Protein 3KHQ (pdb70)

CATH classification: 2.60.40.10

Structure (mmCIF, N/CA/C/O backbone):
data_3KHQ
#
_entry.id   3KHQ
#
_cell.length_a   35.63
_cell.length_b   79.72
_cell.length_c   34.32
_cell.angle_alpha   90.00
_cell.angle_beta   90.00
_cell.angle_gamma   90.00
#
_symmetry.space_group_name_H-M   'P 21 21 2'
#
loop_
_entity.id
_entity.type
_entity.pdbx_description
1 polymer 'B-cell antigen receptor complex-associated protein beta chain'
2 non-polymer 'MAGNESIUM ION'
3 non-polymer 'CITRATE ANION'
4 non-polymer GLUTATHIONE
5 water water
#
loop_
_atom_site.group_PDB
_atom_site.id
_atom_site.type_symbol
_atom_site.label_atom_id
_atom_site.label_alt_id
_atom_site.label_comp_id
_atom_site.label_asym_id
_atom_site.label_entity_id
_atom_site.label_seq_id
_atom_site.pdbx_PDB_ins_code
_atom_site.Cartn_x
_atom_site.Cartn_y
_atom_site.Cartn_z
_atom_site.occupancy
_atom_site.B_iso_or_equiv
_atom_site.auth_seq_id
_atom_site.auth_comp_id
_atom_site.auth_asym_id
_atom_site.auth_atom_id
_atom_site.pdbx_PDB_model_num
ATOM 1 N N . CYS A 1 17 ? 4.800 11.161 26.453 1.00 76.00 43 CYS A N 1
ATOM 2 C CA . CYS A 1 17 ? 5.141 10.048 25.522 1.00 60.22 43 CYS A CA 1
ATOM 3 C C . CYS A 1 17 ? 5.255 8.710 26.256 1.00 80.12 43 CYS A C 1
ATOM 4 O O . CYS A 1 17 ? 5.247 8.658 27.485 1.00 72.34 43 CYS A O 1
ATOM 7 N N . SER A 1 18 ? 5.358 7.630 25.487 1.00 65.32 44 SER A N 1
ATOM 8 C CA . SER A 1 18 ? 5.297 6.283 26.042 1.00 83.96 44 SER A CA 1
ATOM 9 C C . SER A 1 18 ? 6.703 5.708 26.216 1.00 59.82 44 SER A C 1
ATOM 10 O O . SER A 1 18 ? 7.457 6.129 27.093 1.00 92.65 44 SER A O 1
ATOM 13 N N . GLN A 1 19 ? 7.038 4.733 25.378 1.00 47.96 45 GLN A N 1
ATOM 14 C CA . GLN A 1 19 ? 8.383 4.172 25.323 1.00 49.36 45 GLN A CA 1
ATOM 15 C C . GLN A 1 19 ? 9.180 4.827 24.196 1.00 33.11 45 GLN A C 1
ATOM 16 O O . GLN A 1 19 ? 10.361 4.541 24.007 1.00 32.45 45 GLN A O 1
ATOM 22 N N . ILE A 1 20 ? 8.494 5.655 23.418 1.00 28.09 46 ILE A N 1
ATOM 23 C CA . ILE A 1 20 ? 9.098 6.382 22.299 1.00 21.57 46 ILE A CA 1
ATOM 24 C C . ILE A 1 20 ? 8.833 7.858 22.511 1.00 23.32 46 ILE A C 1
ATOM 25 O O . ILE A 1 20 ? 7.693 8.264 22.705 1.00 30.36 46 ILE A O 1
ATOM 30 N N . TRP A 1 21 ? 9.892 8.656 22.522 1.00 20.90 47 TRP A N 1
ATOM 31 C CA . TRP A 1 21 ? 9.754 10.075 22.775 1.00 20.84 47 TRP A CA 1
ATOM 32 C C . TRP A 1 21 ? 10.026 10.880 21.506 1.00 22.09 47 TRP A C 1
ATOM 33 O O . TRP A 1 21 ? 10.925 10.543 20.734 1.00 22.92 47 TRP A O 1
ATOM 44 N N . GLN A 1 22 ? 9.221 11.916 21.285 1.00 22.17 48 GLN A N 1
ATOM 45 C CA . GLN A 1 22 ? 9.343 12.757 20.098 1.00 22.17 48 GLN A CA 1
ATOM 46 C C . GLN A 1 22 ? 9.479 14.207 20.456 1.00 22.66 48 GLN A C 1
ATOM 47 O O . GLN A 1 22 ? 8.869 14.687 21.424 1.00 23.02 48 GLN A O 1
ATOM 53 N N . HIS A 1 23 ? 10.271 14.895 19.640 1.00 19.95 49 HIS A N 1
ATOM 54 C CA . HIS A 1 23 ? 10.536 16.314 19.766 1.00 23.20 49 HIS A CA 1
ATOM 55 C C . HIS A 1 23 ? 10.595 16.942 18.374 1.00 24.80 49 HIS A C 1
ATOM 56 O O . HIS A 1 23 ? 11.270 16.429 17.482 1.00 26.62 49 HIS A O 1
ATOM 63 N N . PRO A 1 24 ? 9.889 18.060 18.178 1.00 21.12 50 PRO A N 1
ATOM 64 C CA . PRO A 1 24 ? 8.981 18.709 19.108 1.00 26.51 50 PRO A CA 1
ATOM 65 C C . PRO A 1 24 ? 7.662 17.945 19.153 1.00 24.63 50 PRO A C 1
ATOM 66 O O . PRO A 1 24 ? 7.526 16.928 18.481 1.00 25.48 50 PRO A O 1
ATOM 70 N N . ARG A 1 25 ? 6.667 18.460 19.870 1.00 21.70 51 ARG A N 1
ATOM 71 C CA . ARG A 1 25 ? 5.345 17.856 19.829 1.00 20.63 51 ARG A CA 1
ATOM 72 C C . ARG A 1 25 ? 4.411 18.636 18.899 1.00 18.72 51 ARG A C 1
ATOM 73 O O . ARG A 1 25 ? 3.395 18.120 18.438 1.00 22.17 51 ARG A O 1
ATOM 81 N N . PHE A 1 26 ? 4.787 19.874 18.617 1.00 22.32 52 PHE A N 1
ATOM 82 C CA . PHE A 1 26 ? 4.016 20.737 17.743 1.00 21.29 52 PHE A CA 1
ATOM 83 C C . PHE A 1 26 ? 4.952 21.640 16.961 1.00 21.46 52 PHE A C 1
ATOM 84 O O . PHE A 1 26 ? 5.869 22.216 17.529 1.00 26.23 52 PHE A O 1
ATOM 92 N N . ALA A 1 27 ? 4.698 21.777 15.665 1.00 21.32 53 ALA A N 1
ATOM 93 C CA . ALA A 1 27 ? 5.445 22.706 14.829 1.00 22.28 53 ALA A CA 1
ATOM 94 C C . ALA A 1 27 ? 4.499 23.380 13.854 1.00 21.27 53 ALA A C 1
ATOM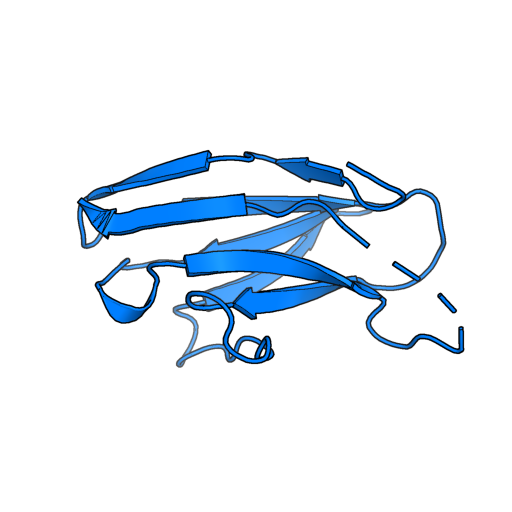 95 O O . ALA A 1 27 ? 3.650 22.723 13.249 1.00 24.51 53 ALA A O 1
ATOM 97 N N . ALA A 1 28 ? 4.652 24.694 13.719 1.00 28.48 54 ALA A N 1
ATOM 98 C CA . ALA A 1 28 ? 3.862 25.475 12.760 1.00 24.70 54 ALA A CA 1
ATOM 99 C C . ALA A 1 28 ? 4.820 26.262 11.882 1.00 29.12 54 ALA A C 1
ATOM 100 O O . ALA A 1 28 ? 5.630 27.031 12.379 1.00 32.59 54 ALA A O 1
ATOM 102 N N . LYS A 1 29 ? 4.755 26.004 10.587 1.00 28.96 55 LYS A N 1
ATOM 103 C CA . LYS A 1 29 ? 5.742 26.521 9.642 1.00 37.88 55 LYS A CA 1
ATOM 104 C C . LYS A 1 29 ? 5.055 27.026 8.384 1.00 28.46 55 LYS A C 1
ATOM 105 O O . LYS A 1 29 ? 4.075 26.456 7.926 1.00 31.52 55 LYS A O 1
ATOM 111 N N . LYS A 1 30 ? 5.599 28.096 7.819 1.00 35.52 56 LYS A N 1
ATOM 112 C CA . LYS A 1 30 ? 5.104 28.625 6.562 1.00 43.58 56 LYS A CA 1
ATOM 113 C C . LYS A 1 30 ? 5.452 27.685 5.406 1.00 39.76 56 LYS A C 1
ATOM 114 O O . LYS A 1 30 ? 6.464 26.977 5.438 1.00 39.71 56 LYS A O 1
ATOM 120 N N . ARG A 1 31 ? 4.603 27.675 4.390 1.00 36.34 57 ARG A N 1
ATOM 121 C CA . ARG A 1 31 ? 4.840 26.854 3.216 1.00 35.08 57 ARG A CA 1
ATOM 122 C C . ARG A 1 31 ? 6.214 27.178 2.652 1.00 37.95 57 ARG A C 1
ATOM 123 O O . ARG A 1 31 ? 6.673 28.317 2.738 1.00 35.34 57 ARG A O 1
ATOM 131 N N . SER A 1 32 ? 6.886 26.153 2.138 1.00 33.33 58 SER A N 1
ATOM 132 C CA . SER A 1 32 ? 8.211 26.292 1.543 1.00 28.96 58 SER A CA 1
ATOM 133 C C . SER A 1 32 ? 9.373 26.232 2.550 1.00 32.18 58 SER A C 1
ATOM 134 O O . SER A 1 32 ? 10.528 26.113 2.148 1.00 33.52 58 SER A O 1
ATOM 138 N N . SER A 1 33 ? 9.081 26.264 3.852 1.00 26.52 59 SER A N 1
ATOM 139 C CA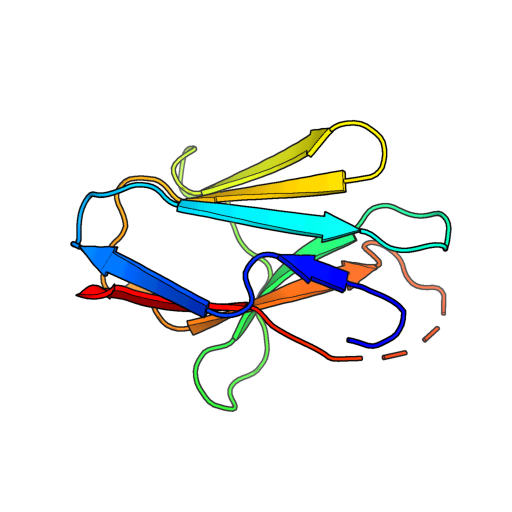 . SER A 1 33 ? 10.132 26.170 4.860 1.00 27.71 59 SER A CA 1
ATOM 140 C C . SER A 1 33 ? 10.508 24.705 5.129 1.00 25.27 59 SER A C 1
ATOM 141 O O . SER A 1 33 ? 9.983 23.799 4.495 1.00 25.04 59 SER A O 1
ATOM 144 N N . MET A 1 34 ? 11.463 24.496 6.025 1.00 27.67 60 MET A N 1
ATOM 145 C CA . MET A 1 34 ? 11.955 23.156 6.359 1.00 25.41 60 MET A CA 1
ATOM 146 C C . MET A 1 34 ? 11.696 22.881 7.841 1.00 25.21 60 MET A C 1
ATOM 147 O O . MET A 1 34 ? 11.745 23.797 8.667 1.00 28.00 60 MET A O 1
ATOM 152 N N . VAL A 1 35 ? 11.423 21.626 8.174 1.00 21.61 61 VAL A N 1
ATOM 153 C CA . VAL A 1 35 ? 11.299 21.224 9.568 1.00 21.65 61 VAL A CA 1
ATOM 154 C C . VAL A 1 35 ? 12.054 19.934 9.823 1.00 21.44 61 VAL A C 1
ATOM 155 O O . VAL A 1 35 ? 12.199 19.102 8.935 1.00 21.63 61 VAL A O 1
ATOM 159 N N . LYS A 1 36 ? 12.524 19.781 11.060 1.00 22.59 62 LYS A N 1
ATOM 160 C CA . LYS A 1 36 ? 13.167 18.555 11.508 1.00 20.62 62 LYS A CA 1
ATOM 161 C C . LYS A 1 36 ? 12.526 18.072 12.802 1.00 22.72 62 LYS A C 1
ATOM 162 O O . LYS A 1 36 ? 12.377 18.846 13.756 1.00 21.36 62 LYS A O 1
ATOM 168 N N . PHE A 1 37 ? 12.136 16.802 12.821 1.00 18.99 63 PHE A N 1
ATOM 169 C CA . PHE A 1 37 ? 11.555 16.186 14.007 1.00 19.24 63 PHE A CA 1
ATOM 170 C C . PHE A 1 37 ? 12.510 15.099 14.460 1.00 20.87 63 PHE A C 1
ATOM 171 O O . PHE A 1 37 ? 13.205 14.521 13.631 1.00 21.68 63 PHE A O 1
ATOM 179 N N . HIS A 1 38 ? 12.444 14.721 15.738 1.00 18.74 64 HIS A N 1
ATOM 180 C CA . HIS A 1 38 ? 13.360 13.708 16.269 1.00 17.69 64 HIS A CA 1
ATOM 181 C C . HIS A 1 38 ? 12.620 12.731 17.162 1.00 20.60 64 HIS A C 1
ATOM 182 O O . HIS A 1 38 ? 11.689 13.119 17.850 1.00 20.32 64 HIS A O 1
ATOM 189 N N . CYS A 1 39 ? 13.017 11.462 17.129 1.00 20.40 65 CYS A N 1
ATOM 190 C CA . CYS A 1 39 ? 12.435 10.481 18.044 1.00 19.67 65 CYS A CA 1
ATOM 191 C C . CYS A 1 39 ? 13.499 9.514 18.536 1.00 20.86 65 CYS A C 1
ATOM 192 O O . CYS A 1 39 ? 14.496 9.260 17.852 1.00 22.08 65 CYS A O 1
ATOM 195 N N . TYR A 1 40 ? 13.277 8.972 19.722 1.00 19.74 66 TYR A N 1
ATOM 196 C CA . TYR A 1 40 ? 14.195 7.972 20.256 1.00 20.32 66 TYR A CA 1
ATOM 197 C C . TYR A 1 40 ? 13.461 7.059 21.225 1.00 19.74 66 TYR A C 1
ATOM 198 O O . TYR A 1 40 ? 12.364 7.377 21.688 1.00 20.96 66 TYR A O 1
ATOM 207 N N . THR A 1 41 ? 14.072 5.924 21.532 1.00 24.15 67 THR A N 1
ATOM 208 C CA . THR A 1 41 ? 13.486 5.006 22.488 1.00 21.64 67 THR A CA 1
ATOM 209 C C . THR A 1 41 ? 14.602 4.388 23.325 1.00 26.65 67 THR A C 1
ATOM 210 O O . THR A 1 41 ? 15.780 4.542 23.002 1.00 27.15 67 THR A O 1
ATOM 214 N N . ASN A 1 42 ? 14.223 3.722 24.415 1.00 31.08 68 ASN A N 1
ATOM 215 C CA . ASN A 1 42 ? 15.203 3.063 25.281 1.00 34.16 68 ASN A CA 1
ATOM 216 C C . ASN A 1 42 ? 15.409 1.593 24.931 1.00 47.29 68 ASN A C 1
ATOM 217 O O . ASN A 1 42 ? 16.204 0.908 25.565 1.00 57.61 68 ASN A O 1
ATOM 222 N N . HIS A 1 43 ? 14.678 1.112 23.933 1.00 47.33 69 HIS A N 1
ATOM 223 C CA . HIS A 1 43 ? 14.793 -0.273 23.474 1.00 55.59 69 HIS A CA 1
ATOM 224 C C . HIS A 1 43 ? 15.711 -0.318 22.252 1.00 62.08 69 HIS A C 1
ATOM 225 O O . HIS A 1 43 ? 15.936 0.709 21.617 1.00 40.46 69 HIS A O 1
ATOM 232 N N . SER A 1 44 ? 16.248 -1.488 21.912 1.00 60.41 70 SER A N 1
ATOM 233 C CA . SER A 1 44 ? 16.982 -1.615 20.650 1.00 51.19 70 SER A CA 1
ATOM 234 C C . SER A 1 44 ? 16.027 -1.674 19.469 1.00 51.18 70 SER A C 1
ATOM 235 O O . SER A 1 44 ? 14.872 -2.070 19.616 1.00 51.12 70 SER A O 1
ATOM 239 N N . GLY A 1 45 ? 16.536 -1.321 18.293 1.00 60.59 71 GLY A N 1
ATOM 240 C CA . GLY A 1 45 ? 15.769 -1.430 17.065 1.00 38.46 71 GLY A CA 1
ATOM 241 C C . GLY A 1 45 ? 15.613 -0.083 16.399 1.00 51.52 71 GLY A C 1
ATOM 242 O O . GLY A 1 45 ? 15.502 0.946 17.066 1.00 58.05 71 GLY A O 1
ATOM 243 N N . ALA A 1 46 ? 15.638 -0.085 15.073 1.00 40.95 72 ALA A N 1
ATOM 244 C CA . ALA A 1 46 ? 15.441 1.131 14.309 1.00 43.46 72 ALA A CA 1
ATOM 245 C C . ALA A 1 46 ? 13.992 1.584 14.438 1.00 37.22 72 ALA A C 1
ATOM 246 O O . ALA A 1 46 ? 13.079 0.773 14.616 1.00 32.84 72 ALA A O 1
ATOM 248 N N . LEU A 1 47 ? 13.803 2.894 14.353 1.00 31.08 73 LEU A N 1
ATOM 249 C CA . LEU A 1 47 ? 12.486 3.487 14.284 1.00 26.71 73 LEU A CA 1
ATOM 250 C C . LEU A 1 47 ? 12.268 3.986 12.874 1.00 30.79 73 LEU A C 1
ATOM 251 O O . LEU A 1 47 ? 13.225 4.303 12.165 1.00 32.43 73 LEU A O 1
ATOM 256 N N . THR A 1 48 ? 11.008 4.025 12.460 1.00 25.86 74 THR A N 1
ATOM 257 C CA . THR A 1 48 ? 10.650 4.557 11.162 1.00 23.61 74 THR A CA 1
ATOM 258 C C . THR A 1 48 ? 9.475 5.505 11.346 1.00 23.64 74 THR A C 1
ATOM 259 O O . THR A 1 48 ? 8.624 5.296 12.214 1.00 23.63 74 THR A O 1
ATOM 263 N N . TRP A 1 49 ? 9.422 6.523 10.508 1.00 23.98 75 TRP A N 1
ATOM 264 C CA . TRP A 1 49 ? 8.386 7.547 10.610 1.00 23.33 75 TRP A CA 1
ATOM 265 C C . TRP A 1 49 ? 7.132 7.232 9.796 1.00 25.88 75 TRP A C 1
ATOM 266 O O . TRP A 1 49 ? 7.210 6.776 8.648 1.00 25.77 75 TRP A O 1
ATOM 277 N N . PHE A 1 50 ? 5.988 7.617 10.364 1.00 23.63 76 PHE A N 1
ATOM 278 C CA . PHE A 1 50 ? 4.687 7.466 9.741 1.00 24.52 76 PHE A CA 1
ATOM 279 C C . PHE A 1 50 ? 3.973 8.797 9.877 1.00 21.22 76 PHE A C 1
ATOM 280 O O . PHE A 1 50 ? 4.274 9.581 10.785 1.00 23.34 76 PHE A O 1
ATOM 288 N N . ARG A 1 51 ? 3.006 9.024 9.001 1.00 23.15 77 ARG A N 1
ATOM 289 C CA . ARG A 1 51 ? 2.176 10.220 9.041 1.00 24.54 77 ARG A CA 1
ATOM 290 C C . ARG A 1 51 ? 0.717 9.787 9.122 1.00 25.51 77 ARG A C 1
ATOM 291 O O . ARG A 1 51 ? 0.315 8.797 8.505 1.00 27.76 77 ARG A O 1
ATOM 299 N N . LYS A 1 52 ? -0.063 10.534 9.892 1.00 26.47 78 LYS A N 1
ATOM 300 C CA . LYS A 1 52 ? -1.469 10.248 10.078 1.00 31.38 78 LYS A CA 1
ATOM 301 C C . LYS A 1 52 ? -2.222 11.539 9.813 1.00 31.20 78 LYS A C 1
ATOM 302 O O . LYS A 1 52 ? -1.875 12.591 10.345 1.00 33.31 78 LYS A O 1
ATOM 308 N N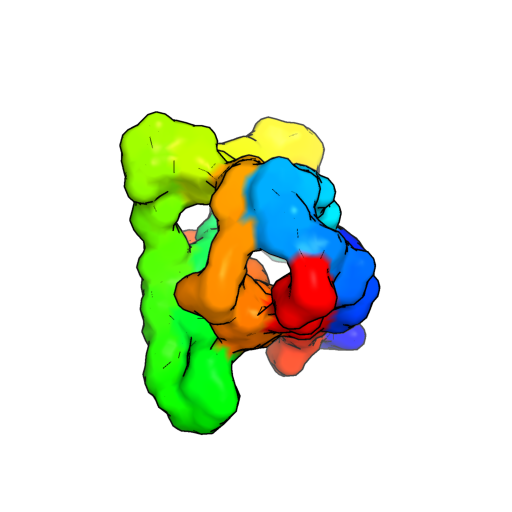 . ARG A 1 53 ? -3.232 11.458 8.955 1.00 33.62 79 ARG A N 1
ATOM 309 C CA . ARG A 1 53 ? -4.141 12.567 8.734 1.00 35.28 79 ARG A CA 1
ATOM 310 C C . ARG A 1 53 ? -5.475 12.265 9.403 1.00 39.58 79 ARG A C 1
ATOM 311 O O . ARG A 1 53 ? -6.096 11.235 9.130 1.00 44.12 79 ARG A O 1
ATOM 319 N N . GLY A 1 54 ? -5.889 13.134 10.318 1.00 41.99 80 GLY A N 1
ATOM 320 C CA . GLY A 1 54 ? -7.100 12.894 11.100 1.00 50.52 80 GLY A CA 1
ATOM 321 C C . GLY A 1 54 ? -7.087 11.552 11.810 1.00 50.71 80 GLY A C 1
ATOM 322 O O . GLY A 1 54 ? -6.148 11.226 12.545 1.00 47.59 80 GLY A O 1
ATOM 323 N N . SER A 1 55 ? -8.142 10.771 11.611 1.00 45.66 81 SER A N 1
ATOM 324 C CA . SER A 1 55 ? -8.219 9.450 12.225 1.00 45.62 81 SER A CA 1
ATOM 325 C C . SER A 1 55 ? -7.963 8.362 11.184 1.00 50.19 81 SER A C 1
ATOM 326 O O . SER A 1 55 ? -8.306 7.198 11.389 1.00 43.61 81 SER A O 1
ATOM 329 N N . GLN A 1 56 ? -7.350 8.747 10.069 1.00 42.76 82 GLN A N 1
ATOM 330 C CA . GLN A 1 56 ? -7.057 7.803 8.998 1.00 38.28 82 GLN A CA 1
ATOM 331 C C . GLN A 1 56 ? -5.931 6.868 9.421 1.00 45.37 82 GLN A C 1
ATOM 332 O O . GLN A 1 56 ? -5.267 7.101 10.433 1.00 37.66 82 GLN A O 1
ATOM 338 N N . GLN A 1 57 ? -5.739 5.796 8.662 1.00 52.44 83 GLN A N 1
ATOM 339 C CA . GLN A 1 57 ? -4.683 4.841 8.960 1.00 48.14 83 GLN A CA 1
ATOM 340 C C . GLN A 1 57 ? -3.329 5.502 8.707 1.00 32.71 83 GLN A C 1
ATOM 341 O O . GLN A 1 57 ? -3.153 6.190 7.707 1.00 37.03 83 GLN A O 1
ATOM 347 N N . PRO A 1 58 ? -2.374 5.306 9.627 1.00 35.16 84 PRO A N 1
ATOM 348 C CA . PRO A 1 58 ? -1.022 5.836 9.444 1.00 35.00 84 PRO A CA 1
ATOM 349 C C . PRO A 1 58 ? -0.362 5.260 8.202 1.00 41.62 84 PRO A C 1
ATOM 350 O O . PRO A 1 58 ? -0.592 4.106 7.854 1.00 38.91 84 PRO A O 1
ATOM 354 N N . GLN A 1 59 ? 0.415 6.074 7.505 1.00 31.09 85 GLN A N 1
ATOM 355 C CA . GLN A 1 59 ? 1.099 5.604 6.317 1.00 37.71 85 GLN A CA 1
ATOM 356 C C . GLN A 1 59 ? 2.583 5.862 6.464 1.00 34.18 85 GLN A C 1
ATOM 357 O O . GLN A 1 59 ? 2.981 6.872 7.031 1.00 28.59 85 GLN A O 1
ATOM 363 N N . GLU A 1 60 ? 3.394 4.900 6.038 1.00 31.68 86 GLU A N 1
ATOM 364 C CA . GLU A 1 60 ? 4.836 5.068 6.059 1.00 33.72 86 GLU A CA 1
ATOM 365 C C . GLU A 1 60 ? 5.208 6.190 5.101 1.00 31.72 86 GLU A C 1
ATOM 366 O O . GLU A 1 60 ? 4.570 6.368 4.068 1.00 39.51 86 GLU A O 1
ATOM 372 N N . LEU A 1 61 ? 6.209 6.974 5.475 1.00 27.96 87 LEU A N 1
ATOM 373 C CA . LEU A 1 61 ? 6.620 8.101 4.655 1.00 30.62 87 LEU A CA 1
ATOM 374 C C . LEU A 1 61 ? 7.512 7.625 3.523 1.00 41.22 87 LEU A C 1
ATOM 375 O O . LEU A 1 61 ? 8.346 6.746 3.710 1.00 38.96 87 LEU A O 1
ATOM 380 N N . VAL A 1 62 ? 7.334 8.230 2.357 1.00 37.40 88 VAL A N 1
ATOM 381 C CA . VAL A 1 62 ? 8.201 7.996 1.216 1.00 38.71 88 VAL A CA 1
ATOM 382 C C . VAL A 1 62 ? 9.047 9.242 0.966 1.00 41.22 88 VAL A C 1
ATOM 383 O O . VAL A 1 62 ? 8.684 10.336 1.385 1.00 41.25 88 VAL A O 1
ATOM 387 N N . SER A 1 63 ? 10.167 9.067 0.275 1.00 34.69 89 SER A N 1
ATOM 388 C CA . SER A 1 63 ? 11.189 10.112 0.159 1.00 31.37 89 SER A CA 1
ATOM 389 C C . SER A 1 63 ? 10.710 11.309 -0.668 1.00 31.71 89 SER A C 1
ATOM 390 O O . SER A 1 63 ? 11.135 12.437 -0.438 1.00 30.73 89 SER A O 1
ATOM 393 N N . GLU A 1 64 ? 9.868 11.058 -1.663 1.00 29.15 90 GLU A N 1
ATOM 394 C CA . GLU A 1 64 ? 9.486 12.089 -2.616 1.00 27.56 90 GLU A CA 1
ATOM 395 C C . GLU A 1 64 ? 10.730 12.763 -3.201 1.00 24.34 90 GLU A C 1
ATOM 396 O O . GLU A 1 64 ? 10.859 13.996 -3.199 1.00 25.66 90 GLU A O 1
ATOM 402 N N . GLU A 1 65 ? 11.643 11.930 -3.691 1.00 22.70 91 GLU A N 1
ATOM 403 C CA . GLU A 1 65 ? 12.864 12.388 -4.368 1.00 26.52 91 GLU A CA 1
ATOM 404 C C . GL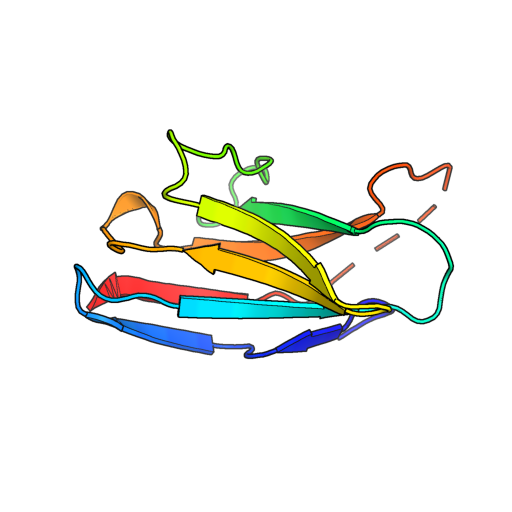U A 1 65 ? 13.759 13.224 -3.473 1.00 30.48 91 GLU A C 1
ATOM 405 O O . GLU A 1 65 ? 14.422 14.153 -3.938 1.00 26.09 91 GLU A O 1
ATOM 411 N N . GLY A 1 66 ? 13.790 12.892 -2.187 1.00 27.44 92 GLY A N 1
ATOM 412 C CA . GLY A 1 66 ? 14.674 13.587 -1.257 1.00 28.43 92 GLY A CA 1
ATOM 413 C C . GLY A 1 66 ? 14.048 14.741 -0.498 1.00 26.36 92 GLY A C 1
ATOM 414 O O . GLY A 1 66 ? 14.713 15.373 0.327 1.00 27.31 92 GLY A O 1
ATOM 415 N N . ARG A 1 67 ? 12.768 15.002 -0.729 1.00 24.43 93 ARG A N 1
ATOM 416 C CA . ARG A 1 67 ? 12.104 16.109 -0.046 1.00 26.12 93 ARG A CA 1
ATOM 417 C C . ARG A 1 67 ? 11.875 15.752 1.413 1.00 26.41 93 ARG A C 1
ATOM 418 O O . ARG A 1 67 ? 11.842 16.628 2.282 1.00 25.98 93 ARG A O 1
ATOM 426 N N . ILE A 1 68 ? 11.649 14.466 1.650 1.00 22.06 94 ILE A N 1
ATOM 427 C CA . ILE A 1 68 ? 11.394 13.943 2.989 1.00 21.34 94 ILE A CA 1
ATOM 428 C C . ILE A 1 68 ? 12.453 12.875 3.253 1.00 27.67 94 ILE A C 1
ATOM 429 O O . ILE A 1 68 ? 12.525 11.871 2.540 1.00 34.07 94 ILE A O 1
ATOM 434 N N . VAL A 1 69 ? 13.308 13.113 4.238 1.00 23.94 95 VAL A N 1
ATOM 435 C CA . VAL A 1 69 ? 14.438 12.225 4.487 1.00 24.79 95 VAL A CA 1
ATOM 436 C C . VAL A 1 69 ? 14.490 11.773 5.936 1.00 28.31 95 VAL A C 1
ATOM 437 O O . VAL A 1 69 ? 14.320 12.574 6.865 1.00 24.65 95 VAL A O 1
ATOM 441 N N . GLN A 1 70 ? 14.694 10.476 6.119 1.00 24.26 96 GLN A N 1
ATOM 442 C CA . GLN A 1 70 ? 14.847 9.907 7.451 1.00 21.13 96 GLN A CA 1
ATOM 443 C C . GLN A 1 70 ? 16.292 9.519 7.657 1.00 32.52 96 GLN A C 1
ATOM 444 O O . GLN A 1 70 ? 16.873 8.831 6.818 1.00 28.89 96 GLN A O 1
ATOM 450 N N . THR A 1 71 ? 16.898 10.032 8.723 1.00 24.19 97 THR A N 1
ATOM 451 C CA . THR A 1 71 ? 18.275 9.696 9.043 1.00 26.77 97 THR A CA 1
ATOM 452 C C . THR A 1 71 ? 18.398 9.250 10.489 1.00 28.21 97 THR A C 1
ATOM 453 O O . THR A 1 71 ? 17.476 9.414 11.291 1.00 29.53 97 THR A O 1
ATOM 457 N N . GLN A 1 72 ? 19.539 8.656 10.808 1.00 29.98 98 GLN A N 1
ATOM 458 C CA . GLN A 1 72 ? 19.808 8.203 12.156 1.00 33.38 98 GLN A CA 1
ATOM 459 C C . GLN A 1 72 ? 21.073 8.874 12.641 1.00 39.06 98 GLN A C 1
ATOM 460 O O . GLN A 1 72 ? 22.100 8.832 11.966 1.00 38.32 98 GLN A O 1
ATOM 466 N N . ASN A 1 73 ? 20.963 9.544 13.783 1.00 33.52 99 ASN A N 1
ATOM 467 C CA . ASN A 1 73 ? 22.069 10.254 14.399 1.00 48.09 99 ASN A CA 1
ATOM 468 C C . ASN A 1 73 ? 22.376 9.581 15.727 1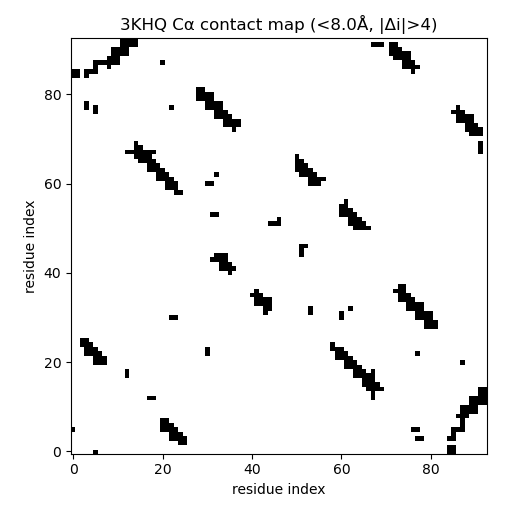.00 52.69 99 ASN A C 1
ATOM 469 O O . ASN A 1 73 ? 21.913 10.030 16.772 1.00 50.47 99 ASN A O 1
ATOM 474 N N . GLY A 1 74 ? 23.054 8.439 15.666 1.00 50.76 100 GLY A N 1
ATOM 475 C CA . GLY A 1 74 ? 23.274 7.617 16.850 1.00 54.30 100 GLY A CA 1
ATOM 476 C C . GLY A 1 74 ? 22.006 6.944 17.342 1.00 53.35 100 GLY A C 1
ATOM 477 O O . GLY A 1 74 ? 21.521 5.989 16.734 1.00 59.28 100 GLY A O 1
ATOM 478 N N . SER A 1 75 ? 21.476 7.427 18.462 1.00 41.51 101 SER A N 1
ATOM 479 C CA . SER A 1 75 ? 20.313 6.798 19.073 1.00 38.14 101 SER A CA 1
ATOM 480 C C . SER A 1 75 ? 19.038 7.511 18.658 1.00 31.98 101 SER A C 1
ATOM 481 O O . SER A 1 75 ? 17.937 7.001 18.862 1.00 32.71 101 SER A O 1
ATOM 484 N N . VAL A 1 76 ? 19.201 8.665 18.023 1.00 26.08 102 VAL A N 1
ATOM 485 C CA . VAL A 1 76 ? 18.068 9.493 17.621 1.00 25.40 102 VAL A CA 1
ATOM 486 C C . VAL A 1 76 ? 17.773 9.352 16.130 1.00 26.71 102 VAL A C 1
ATOM 487 O O . VAL A 1 76 ? 18.686 9.380 15.289 1.00 25.80 102 VAL A O 1
ATOM 491 N N . TYR A 1 77 ? 16.488 9.229 15.810 1.00 19.37 103 TYR A N 1
ATOM 492 C CA . TYR A 1 77 ? 16.039 9.137 14.437 1.00 18.93 103 TYR A CA 1
ATOM 493 C C . TYR A 1 77 ? 15.412 10.449 14.032 1.00 27.59 103 TYR A C 1
ATOM 494 O O . TYR A 1 77 ? 14.562 10.975 14.740 1.00 25.61 103 TYR A O 1
ATOM 503 N N . THR A 1 78 ? 15.874 11.007 12.922 1.00 20.83 104 THR A N 1
ATOM 504 C CA . THR A 1 78 ? 15.463 12.343 12.539 1.00 22.79 104 THR A CA 1
ATOM 505 C C . THR A 1 78 ? 14.710 12.329 11.210 1.00 25.23 104 THR A C 1
ATOM 506 O O . THR A 1 78 ? 15.105 11.656 10.252 1.00 24.75 104 THR A O 1
ATOM 510 N N . LEU A 1 79 ? 13.623 13.084 11.156 1.00 20.20 105 LEU A N 1
ATOM 511 C CA . LEU A 1 79 ? 12.858 13.263 9.925 1.00 22.03 105 LEU A CA 1
ATOM 512 C C . LEU A 1 79 ? 13.050 14.693 9.480 1.00 22.49 105 LEU A C 1
ATOM 513 O O . LEU A 1 79 ? 12.856 15.614 10.268 1.00 22.84 105 LEU A O 1
ATOM 518 N N . THR A 1 80 ? 13.475 14.875 8.235 1.00 19.01 106 THR A N 1
ATOM 519 C CA . THR A 1 80 ? 13.600 16.200 7.670 1.00 21.16 106 THR A CA 1
ATOM 520 C C . THR A 1 80 ? 12.593 16.357 6.551 1.00 21.45 106 THR A C 1
ATOM 521 O O . THR A 1 80 ? 12.552 15.548 5.628 1.00 24.17 106 THR A O 1
ATOM 525 N N . ILE A 1 81 ? 11.737 17.370 6.667 1.00 20.99 107 ILE A N 1
ATOM 526 C CA . ILE A 1 81 ? 10.780 17.680 5.603 1.00 18.73 107 ILE A CA 1
ATOM 527 C C . ILE A 1 81 ? 11.154 19.029 5.015 1.00 22.05 107 ILE A C 1
ATOM 528 O O . ILE A 1 81 ? 11.165 20.032 5.714 1.00 25.36 107 ILE A O 1
ATOM 533 N N . GLN A 1 82 ? 11.503 19.041 3.737 1.00 26.02 108 GLN A N 1
ATOM 534 C CA . GLN A 1 82 ? 11.870 20.275 3.062 1.00 24.12 108 GLN A CA 1
ATOM 535 C C . GLN A 1 82 ? 10.717 20.770 2.208 1.00 23.95 108 GLN A C 1
ATOM 536 O O . GLN A 1 82 ? 9.820 19.997 1.854 1.00 26.44 108 GLN A O 1
ATOM 542 N N . ASN A 1 83 ? 10.755 22.052 1.862 1.00 24.93 109 ASN A N 1
ATOM 543 C CA . ASN A 1 83 ? 9.757 22.629 0.970 1.00 23.87 109 ASN A CA 1
ATOM 544 C C . ASN A 1 83 ? 8.347 22.215 1.377 1.00 28.60 109 ASN A C 1
ATOM 545 O O . ASN A 1 83 ? 7.588 21.620 0.604 1.00 26.53 109 ASN A O 1
ATOM 550 N N . ILE A 1 84 ? 8.024 22.518 2.623 1.00 26.10 110 ILE A N 1
ATOM 551 C CA . ILE A 1 84 ? 6.779 22.102 3.232 1.00 23.98 110 ILE A CA 1
ATOM 552 C C . ILE A 1 84 ? 5.567 22.645 2.467 1.00 28.71 110 ILE A C 1
ATOM 553 O O . ILE A 1 84 ? 5.552 23.791 2.012 1.00 28.81 110 ILE A O 1
ATOM 561 N N . GLN A 1 85 ? 4.580 21.780 2.268 1.00 33.86 111 GLN A N 1
ATOM 562 C CA . GLN A 1 85 ? 3.346 22.176 1.592 1.00 36.38 111 GLN A CA 1
ATOM 563 C C . GLN A 1 85 ? 2.130 21.520 2.218 1.00 32.58 111 GLN A C 1
ATOM 564 O O . GLN A 1 85 ? 2.229 20.823 3.215 1.00 24.74 111 GLN A O 1
ATOM 570 N N . TYR A 1 86 ? 0.969 21.757 1.623 1.00 27.89 112 TYR A N 1
ATOM 571 C CA . TYR A 1 86 ? -0.294 21.374 2.238 1.00 27.21 112 TYR A CA 1
ATOM 572 C C . TYR A 1 86 ? -0.360 19.893 2.631 1.00 22.63 112 TYR A C 1
ATOM 573 O O . TYR A 1 86 ? -0.910 19.548 3.678 1.00 25.14 112 TYR A O 1
ATOM 582 N N . GLU A 1 87 ? 0.189 19.012 1.799 1.00 24.04 113 GLU A N 1
ATOM 583 C CA . GLU A 1 87 ? 0.080 17.579 2.067 1.00 27.64 113 GLU A CA 1
ATOM 584 C C . GLU A 1 87 ? 0.848 17.153 3.321 1.00 24.79 113 GLU A C 1
ATOM 585 O O . GLU A 1 87 ? 0.640 16.053 3.821 1.00 29.07 113 GLU A O 1
ATOM 591 N N . ASP A 1 88 ? 1.678 18.044 3.855 1.00 22.48 114 ASP A N 1
ATOM 592 C CA . ASP A 1 88 ? 2.504 17.728 5.011 1.00 24.03 114 ASP A CA 1
ATOM 593 C C . ASP A 1 88 ? 1.768 17.932 6.329 1.00 28.48 114 ASP A C 1
ATOM 594 O O . ASP A 1 88 ? 2.252 17.497 7.368 1.00 23.94 114 ASP A O 1
ATOM 599 N N . ASN A 1 89 ? 0.631 18.630 6.299 1.00 23.03 115 ASN A N 1
ATOM 600 C CA . ASN A 1 89 ? -0.212 18.743 7.487 1.00 23.88 115 ASN A CA 1
ATOM 601 C C . ASN A 1 89 ? -0.492 17.350 8.015 1.00 22.40 115 ASN A C 1
ATOM 602 O O . ASN A 1 89 ? -0.862 16.457 7.261 1.00 25.89 115 ASN A O 1
ATOM 607 N N . GLY A 1 90 ? -0.344 17.168 9.319 1.00 24.85 116 GLY A N 1
ATOM 608 C CA . GLY A 1 90 ? -0.760 15.926 9.932 1.00 27.32 116 GLY A CA 1
ATOM 609 C C . GLY A 1 90 ? 0.039 15.625 11.176 1.00 22.83 116 GLY A C 1
ATOM 610 O O . GLY A 1 90 ? 0.786 16.471 11.662 1.00 23.19 116 GLY A O 1
ATOM 611 N N . ILE A 1 91 ? -0.184 14.439 11.725 1.00 21.37 117 ILE A N 1
ATOM 612 C CA . ILE A 1 91 ? 0.500 14.000 12.928 1.00 19.05 117 ILE A CA 1
ATOM 613 C C . ILE A 1 91 ? 1.551 12.965 12.541 1.00 19.51 117 ILE A C 1
ATOM 614 O O . ILE A 1 91 ? 1.247 12.004 11.846 1.00 25.15 117 ILE A O 1
ATOM 619 N N . TYR A 1 92 ? 2.777 13.179 12.998 1.00 20.98 118 TYR A N 1
ATOM 620 C CA . TYR A 1 92 ? 3.898 12.311 12.671 1.00 20.34 118 TYR A CA 1
ATOM 621 C C . TYR A 1 92 ? 4.321 11.514 13.892 1.00 24.40 118 TYR A C 1
ATOM 622 O O . TYR A 1 92 ? 4.434 12.044 15.010 1.00 22.07 118 TYR A O 1
ATOM 631 N N . PHE A 1 93 ? 4.602 10.237 13.678 1.00 24.00 119 PHE A N 1
ATOM 632 C CA . PHE A 1 93 ? 5.064 9.401 14.770 1.00 23.07 119 PHE A CA 1
ATOM 633 C C . PHE A 1 93 ? 6.027 8.329 14.290 1.00 24.14 119 PHE A C 1
ATOM 634 O O . PHE A 1 93 ? 6.009 7.928 13.118 1.00 23.19 119 PHE A O 1
ATOM 642 N N . CYS A 1 94 ? 6.895 7.923 15.210 1.00 22.75 120 CYS A N 1
ATOM 643 C CA . CYS A 1 94 ? 7.829 6.815 15.007 1.00 20.80 120 CYS A CA 1
ATOM 644 C C . CYS A 1 94 ? 7.282 5.528 15.567 1.00 25.11 120 CYS A C 1
ATOM 645 O O . CYS A 1 94 ? 6.651 5.519 16.631 1.00 27.09 120 CYS A O 1
ATOM 648 N N . LYS A 1 95 ? 7.559 4.437 14.857 1.00 24.00 121 LYS A N 1
ATOM 649 C CA . LYS A 1 95 ? 7.211 3.106 15.320 1.00 27.94 121 LYS A CA 1
ATOM 650 C C . LYS A 1 95 ? 8.438 2.214 15.125 1.00 23.24 121 LYS A C 1
ATOM 651 O O . LYS A 1 95 ? 9.281 2.496 14.273 1.00 25.30 121 LYS A O 1
ATOM 657 N N . GLN A 1 96 ? 8.540 1.150 15.910 1.00 35.05 122 GLN A N 1
ATOM 658 C CA . GLN A 1 96 ? 9.601 0.171 15.710 1.00 31.45 122 GLN A CA 1
ATOM 659 C C . GLN A 1 96 ? 9.530 -0.367 14.286 1.00 37.67 122 GLN A C 1
ATOM 660 O O . GLN A 1 96 ? 8.458 -0.746 13.820 1.00 38.40 122 GLN A O 1
ATOM 666 N N . LYS A 1 97 ? 10.662 -0.353 13.586 1.00 41.49 123 LYS A N 1
ATOM 667 C CA . LYS A 1 97 ? 10.718 -0.759 12.179 1.00 37.30 123 LYS A CA 1
ATOM 668 C C . LYS A 1 97 ? 10.266 -2.205 12.016 1.00 55.79 123 LYS A C 1
ATOM 669 O O . LYS A 1 97 ? 9.410 -2.520 11.186 1.00 56.14 123 LYS A O 1
ATOM 675 N N . CYS A 1 98 ? 10.894 -3.084 12.787 1.00 40.79 124 CYS A N 1
ATOM 676 C CA . CYS A 1 98 ? 10.514 -4.486 12.843 1.00 58.58 124 CYS A CA 1
ATOM 677 C C . CYS A 1 98 ? 10.112 -4.782 14.278 1.00 64.34 124 CYS A C 1
ATOM 678 O O . CYS A 1 98 ? 10.859 -4.494 15.213 1.00 68.40 124 CYS A O 1
ATOM 681 N N . ASP A 1 99 ? 8.901 -5.284 14.461 1.00 51.09 125 ASP A N 1
ATOM 682 C CA . ASP A 1 99 ? 8.364 -5.456 15.800 1.00 65.49 125 ASP A CA 1
ATOM 683 C C . ASP A 1 99 ? 7.819 -6.866 15.957 1.00 68.52 125 ASP A C 1
ATOM 684 O O . ASP A 1 99 ? 6.911 -7.274 15.234 1.00 61.29 125 ASP A O 1
ATOM 689 N N . 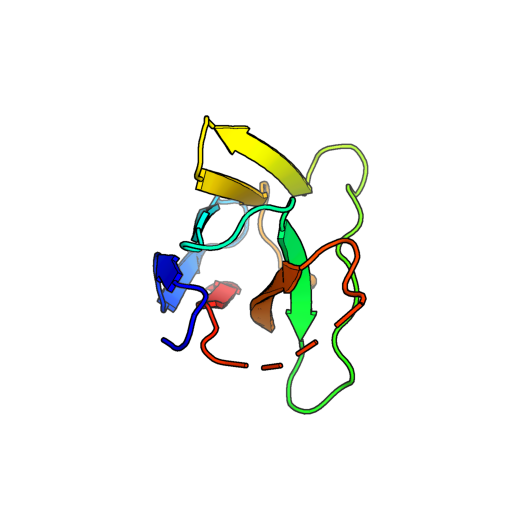SER A 1 100 ? 8.424 -7.616 16.873 1.00 50.75 126 SER A N 1
ATOM 690 C CA . SER A 1 100 ? 7.974 -8.960 17.209 1.00 79.03 126 SER A CA 1
ATOM 691 C C . SER A 1 100 ? 6.453 -9.028 17.269 1.00 67.68 126 SER A C 1
ATOM 692 O O . SER A 1 100 ? 5.874 -10.114 17.243 1.00 65.94 126 SER A O 1
ATOM 695 N N . SER A 1 108 ? 0.999 6.196 22.837 1.00 64.35 134 SER A N 1
ATOM 696 C CA .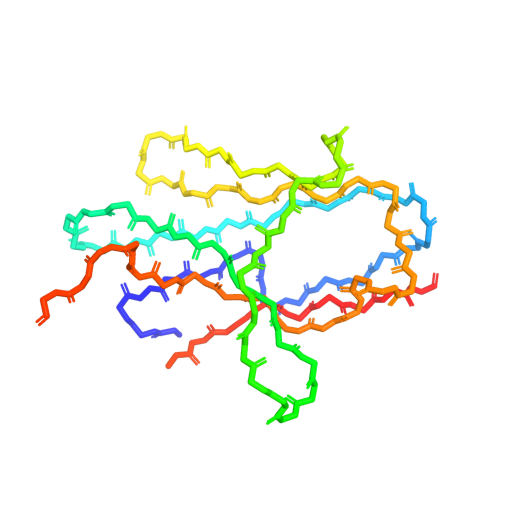 SER A 1 108 ? 1.694 6.649 21.641 1.00 75.89 134 SER A CA 1
ATOM 697 C C . SER A 1 108 ? 1.530 8.157 21.480 1.00 73.85 134 SER A C 1
ATOM 698 O O . SER A 1 108 ? 0.416 8.657 21.318 1.00 66.80 134 SER A O 1
ATOM 701 N N . CYS A 1 109 ? 2.644 8.877 21.560 1.00 49.76 135 CYS A N 1
ATOM 702 C CA . CYS A 1 109 ? 2.638 10.316 21.364 1.00 51.09 135 CYS A CA 1
ATOM 703 C C . CYS A 1 109 ? 2.998 10.646 19.922 1.00 47.18 135 CYS A C 1
ATOM 704 O O . CYS A 1 109 ? 3.526 9.810 19.196 1.00 43.79 135 CYS A O 1
ATOM 707 N N . GLY A 1 110 ? 2.659 11.851 19.493 1.00 33.82 136 GLY A N 1
ATOM 708 C CA . GLY A 1 110 ? 2.923 12.256 18.123 1.00 29.06 136 GLY A CA 1
ATOM 709 C C . GLY A 1 110 ? 3.443 13.675 18.041 1.00 27.86 136 GLY A C 1
ATOM 710 O O . GLY A 1 110 ? 3.498 14.399 19.043 1.00 26.96 136 GLY A O 1
ATOM 711 N N . THR A 1 111 ? 3.800 14.076 16.830 1.00 22.22 137 THR A N 1
ATOM 712 C CA . THR A 1 111 ? 4.246 15.428 16.551 1.00 20.10 137 THR A CA 1
ATOM 713 C C . THR A 1 111 ? 3.350 16.016 15.465 1.00 20.10 137 THR A C 1
ATOM 714 O O . THR A 1 111 ? 3.248 15.465 14.375 1.00 22.74 137 THR A O 1
ATOM 718 N N . GLU A 1 112 ? 2.659 17.099 15.794 1.00 19.83 138 GLU A N 1
ATOM 719 C CA . GLU A 1 112 ? 1.741 17.716 14.853 1.00 18.90 138 GLU A CA 1
ATOM 720 C C . GLU A 1 112 ? 2.463 18.772 14.042 1.00 21.70 138 GLU A C 1
ATOM 721 O O . GLU A 1 112 ? 3.113 19.651 14.597 1.00 24.68 138 GLU A O 1
ATOM 727 N N . LEU A 1 113 ? 2.265 18.726 12.733 1.00 20.31 139 LEU A N 1
ATOM 728 C CA . LEU A 1 113 ? 2.769 19.765 11.851 1.00 18.90 139 LEU A CA 1
ATOM 729 C C . LEU A 1 113 ? 1.575 20.505 11.273 1.00 21.69 139 LEU A C 1
ATOM 730 O O . LEU A 1 113 ? 0.685 19.891 10.682 1.00 20.25 139 LEU A O 1
ATOM 735 N N . LEU A 1 114 ? 1.566 21.813 11.486 1.00 24.93 140 LEU A N 1
ATOM 736 C CA . LEU A 1 114 ? 0.591 22.711 10.880 1.00 29.05 140 LEU A CA 1
ATOM 737 C C . LEU A 1 114 ? 1.303 23.610 9.877 1.00 22.20 140 LEU A C 1
ATOM 738 O O . LEU A 1 114 ? 2.246 24.327 10.221 1.00 26.96 140 LEU A O 1
ATOM 743 N N . VAL A 1 115 ? 0.822 23.609 8.639 1.00 26.61 141 VAL A N 1
ATOM 744 C CA . VAL A 1 115 ? 1.428 24.422 7.607 1.00 29.62 141 VAL A CA 1
ATOM 745 C C . VAL A 1 115 ? 0.675 25.745 7.472 1.00 32.09 141 VAL A C 1
ATOM 746 O O . VAL A 1 115 ? -0.522 25.760 7.223 1.00 31.35 141 VAL A O 1
ATOM 750 N N . LEU A 1 116 ? 1.381 26.841 7.717 1.00 36.50 142 LEU A N 1
ATOM 751 C CA . LEU A 1 116 ? 0.779 28.168 7.712 1.00 41.04 142 LEU A CA 1
ATOM 752 C C . LEU A 1 116 ? 0.829 28.729 6.293 1.00 57.11 142 LEU A C 1
ATOM 753 O O . LEU A 1 116 ? 1.910 28.921 5.729 1.00 59.99 142 LEU A O 1
#

Radius of gyration: 12.56 Å; Cα contacts (8 Å, |Δi|>4): 208; chains: 1; bounding box: 32×38×30 Å

Secondary structure (DSSP, 8-state):
--SEEEE-SEEEE-TT--EEEEEEESSSS-EEEEEE-TTSPPEE---TTTTEEEEEETTEEEEEE-S--GGG-EEEEEEESS-----EEEEE-

InterPro domains:
  IPR003110 Phosphorylated immunoreceptor signalling ITAM [PF02189] (192-210)
  IPR003110 Phosphorylated immunoreceptor signalling ITAM [PS51055] (184-212)
  IPR003110 Phosphorylated immunoreceptor signalling ITAM [SM00077] (192-212)
  IPR003599 Immunoglobulin domain subtype [SM00409] (50-142)
  IPR007110 Immunoglobulin-like domain [PS50835] (73-132)
  IPR013106 Immunoglobulin V-set domain [PF07686] (58-141)
  IPR013783 Immunoglobulin-like fold [G3DSA:2.60.40.10] (43-142)
  IPR036179 Immunoglobulin-like domain superfamily [SSF48726] (46-143)

Nearest PDB structures (foldseek):
  3khq-assembly1_A  TM=1.011E+00  e=1.155E-19  Mus musculus
  3kho-assembly1_B  TM=9.023E-01  e=2.326E-15  Mus musculus
  8e4c-assembly1_D  TM=8.672E-01  e=5.743E-14  Mus musculus
  8ema-assembly1_D  TM=8.672E-01  e=6.841E-14  Mus musculus
  1qz1-assembly1_A-2  TM=7.610E-01  e=1.301E-05  Rattus norvegicus

B-factor: mean 39.37, std 20.06, range [7.46, 127.92]

Sequence (93 aa):
CSQIWQHPRFAAKKRSSMVKFHCYTNHSGALTWFRKRGSQQPQELVSEEGRIVQTQNGSVYTLTIQNIQYEDNGIYFCKQKCDSSCGTELLVL

Solvent-accessible surface area: 5882 Å² total; per-residue (Å²): 74,58,110,30,74,4,104,50,122,111,14,41,73,151,163,84,33,99,9,107,0,66,0,86,19,106,106,115,40,39,7,17,1,40,19,60,98,69,111,113,141,26,113,105,18,101,60,67,187,31,33,5,53,72,74,112,115,57,88,48,29,12,0,12,0,78,84,1,70,179,61,0,35,14,57,0,13,5,90,45,136,108,120,162,131,14,17,0,73,3,75,19,108

GO terms:
  GO:0004888 transmembrane signaling receptor activity (F, IDA)
  GO:0009897 external side of plasma membrane (C, IDA)
  GO:0009617 response to bacterium (P, IEP)
  GO:0019815 B cell receptor complex (C, IDA)
  GO:0050853 B cell 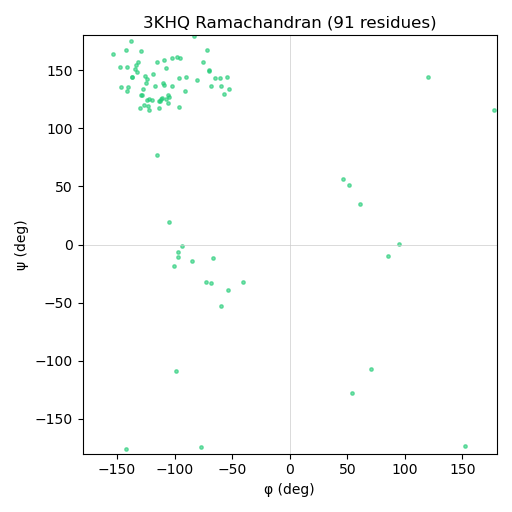receptor signaling pathway (P, IDA)
  GO:0005515 protein binding (F, IPI)
  GO:0005886 plasma membrane (C, TAS)
  GO:0042802 identical protein binding (F, IPI)

Foldseek 3Di:
DPQKDKPPQEEEEEAQAKDKMKMFGPDDADKFKWWDADPDDTHGDDCPVPQWDWDDDDRMIMIMHGRDDDVPFTWMAIDGPDDCHGTHGYHYD

Organism: Mus musculus (NCBI:txid10090)